Protein AF-W8QUA1-F1 (afdb_monomer)

Nearest PDB structures (foldseek):
  9iwq-assembly1_A  TM=8.055E-01  e=6.361E-01  Salmonella enterica subsp. enterica serovar Typhimurium str. LT2

Sequence (123 aa):
FNGQRILDGSFSGASFQVGANSNQTINFSIGSIKASSIGGIATATGTEVAGAAATDITIAIGGGAATSINSSANFTGALNGQDATSAYAKAAAINDAGIGGLSVTASTSGTQAVGAIGGTAGD

pLDDT: mean 87.18, std 9.14, range [48.78, 97.19]

Foldseek 3Di:
DVPDDQAQQPFAFDWAQDDPDPPNTDTDHHHHPPCVRPPDDDDDDDDDFPDDWDDADWDDDPPDDTQGFHILQVQADDDPQRHRRHQRSVQRRVVVSVPPSDHDDDDDDDDDDDPDPDDDVPD

Mean predicted aligned error: 9.6 Å

Secondary structure (DSSP, 8-state):
-TT---SBS---SEEEE-SSSTT-EEEE---B-SHHHH-------PPP--S----S-EE--TTPPPEEPPPGGG---SSTT-STTSHHHHHHHHHHTT-TT----------PPPPP----TT-

Structure (mmCIF, N/CA/C/O backbone):
data_AF-W8QUA1-F1
#
_entry.id   AF-W8QUA1-F1
#
loop_
_atom_site.group_PDB
_atom_site.id
_atom_site.type_symbol
_atom_site.label_atom_id
_atom_site.label_alt_id
_atom_site.label_comp_id
_atom_site.label_asym_id
_atom_site.label_entity_id
_atom_site.label_seq_id
_atom_site.pdbx_PDB_ins_code
_atom_site.Cartn_x
_atom_site.Cartn_y
_atom_site.Cartn_z
_atom_site.occupancy
_atom_site.B_iso_or_equiv
_atom_site.auth_seq_id
_atom_site.auth_comp_id
_atom_site.auth_asym_id
_atom_site.auth_atom_id
_atom_site.pdbx_PDB_model_num
ATOM 1 N N . PHE A 1 1 ? -10.704 14.465 29.785 1.00 86.81 1 PHE A N 1
ATOM 2 C CA . PHE A 1 1 ? -11.946 14.847 30.479 1.00 86.81 1 PHE A CA 1
ATOM 3 C C . PHE A 1 1 ? -11.794 14.530 31.959 1.00 86.81 1 PHE A C 1
ATOM 5 O O . PHE A 1 1 ? -11.440 13.403 32.261 1.00 86.81 1 PHE A O 1
ATOM 12 N N . ASN A 1 2 ? -11.968 15.505 32.859 1.00 90.44 2 ASN A N 1
ATOM 13 C CA . ASN A 1 2 ? -11.820 15.318 34.314 1.00 90.44 2 ASN A CA 1
ATOM 14 C C . ASN A 1 2 ? -10.543 14.545 34.738 1.00 90.44 2 ASN A C 1
ATOM 16 O O . ASN A 1 2 ? -10.606 13.545 35.442 1.00 90.44 2 ASN A O 1
ATOM 20 N N . GLY A 1 3 ? -9.378 14.938 34.206 1.00 92.81 3 GLY A N 1
ATOM 21 C CA . GLY A 1 3 ? -8.097 14.253 34.455 1.00 92.81 3 GLY A CA 1
ATOM 22 C C . GLY A 1 3 ? -7.857 12.971 33.643 1.00 92.81 3 GLY A C 1
ATOM 23 O O . GLY A 1 3 ? -6.717 12.527 33.525 1.00 92.81 3 GLY A O 1
ATOM 24 N N . GLN A 1 4 ? -8.883 12.411 33.000 1.00 91.12 4 GLN A N 1
ATOM 25 C CA . GLN A 1 4 ? -8.735 11.240 32.142 1.00 91.12 4 GLN A CA 1
ATOM 26 C C . GLN A 1 4 ? -8.279 11.623 30.732 1.00 91.12 4 GLN A C 1
ATOM 28 O O . GLN A 1 4 ? -8.855 12.507 30.083 1.00 91.12 4 GLN A O 1
ATOM 33 N N . ARG A 1 5 ? -7.249 10.936 30.237 1.00 93.31 5 ARG A N 1
ATOM 34 C CA . ARG A 1 5 ? -6.841 10.993 28.831 1.00 93.31 5 ARG A CA 1
ATOM 35 C C . ARG A 1 5 ? -7.817 10.151 28.020 1.00 93.31 5 ARG A C 1
ATOM 37 O O . ARG A 1 5 ? -8.093 9.018 28.390 1.00 93.31 5 ARG A O 1
ATOM 44 N N . ILE A 1 6 ? -8.363 10.729 26.954 1.00 93.81 6 ILE A N 1
ATOM 45 C CA . ILE A 1 6 ? -9.408 10.077 26.145 1.00 93.81 6 ILE A CA 1
ATOM 46 C C . ILE A 1 6 ? -8.983 9.824 24.698 1.00 93.81 6 ILE A C 1
ATOM 48 O O . ILE A 1 6 ? -9.657 9.112 23.980 1.00 93.81 6 ILE A O 1
ATOM 52 N N . LEU A 1 7 ? -7.865 10.407 24.270 1.00 94.19 7 LEU A N 1
ATOM 53 C CA . LEU A 1 7 ? -7.419 10.431 22.874 1.00 94.19 7 LEU A CA 1
ATOM 54 C C . LEU A 1 7 ? -6.142 9.607 22.650 1.00 94.19 7 LEU A C 1
ATOM 56 O O . LEU A 1 7 ? -5.633 9.500 21.543 1.00 94.19 7 LEU A O 1
ATOM 60 N N . ASP A 1 8 ? -5.573 9.039 23.706 1.00 92.75 8 ASP A N 1
ATOM 61 C CA . ASP A 1 8 ? -4.277 8.367 23.657 1.00 92.75 8 ASP A CA 1
ATOM 62 C C . ASP A 1 8 ? -4.392 6.840 23.507 1.00 92.75 8 ASP A C 1
ATOM 64 O O . ASP A 1 8 ? -3.387 6.139 23.628 1.00 92.75 8 ASP A O 1
ATOM 68 N N . GLY A 1 9 ? -5.610 6.347 23.262 1.00 92.00 9 GLY A N 1
ATOM 69 C CA . GLY A 1 9 ? -5.957 4.932 23.140 1.00 92.00 9 GLY A CA 1
ATOM 70 C C . GLY A 1 9 ? -6.185 4.217 24.468 1.00 92.00 9 GLY A C 1
ATOM 71 O O . GLY A 1 9 ? -6.626 3.073 24.457 1.00 92.00 9 GLY A O 1
ATOM 72 N N . SER A 1 10 ? -5.926 4.864 25.611 1.00 92.94 10 SER A N 1
ATOM 73 C CA . SER A 1 10 ? -6.174 4.255 26.926 1.00 92.94 10 SER A CA 1
ATOM 74 C C . SER A 1 10 ? -7.652 4.262 27.331 1.00 92.94 10 SER A C 1
ATOM 76 O O . SER A 1 10 ? -8.042 3.566 28.267 1.00 92.94 10 SER A O 1
ATOM 78 N N . PHE A 1 11 ? -8.493 5.018 26.622 1.00 94.12 11 PHE A N 1
ATOM 79 C CA . PHE A 1 11 ? -9.923 5.112 26.890 1.00 94.12 11 PHE A CA 1
ATOM 80 C C . PHE A 1 11 ? -10.707 4.099 26.053 1.00 94.12 11 PHE A C 1
ATOM 82 O O . PHE A 1 11 ? -11.283 4.422 25.015 1.00 94.12 11 PHE A O 1
ATOM 89 N N . SER A 1 12 ? -10.697 2.851 26.515 1.00 92.62 12 SER A N 1
ATOM 90 C CA . SER A 1 12 ? -11.348 1.716 25.862 1.00 92.62 12 SER A CA 1
ATOM 91 C C . SER A 1 12 ? -12.284 1.000 26.833 1.00 92.62 12 SER A C 1
ATOM 93 O O . SER A 1 12 ? -11.942 0.811 27.999 1.00 92.62 12 SER A O 1
ATOM 95 N N . GLY A 1 13 ? -13.464 0.602 26.355 1.00 88.75 13 GLY A N 1
ATOM 96 C CA . GLY A 1 13 ? -14.419 -0.208 27.112 1.00 88.75 13 GLY A CA 1
ATOM 97 C C . GLY A 1 13 ? -15.207 0.558 28.175 1.00 88.75 13 GLY A C 1
ATOM 98 O O . GLY A 1 13 ? -15.752 -0.069 29.083 1.00 88.75 13 GLY A O 1
ATOM 99 N N . ALA A 1 14 ? -15.292 1.890 28.084 1.00 92.56 14 ALA A N 1
ATOM 100 C CA . ALA A 1 14 ? -16.141 2.663 28.982 1.00 92.56 14 ALA A CA 1
ATOM 101 C C . ALA A 1 14 ? -17.613 2.298 28.741 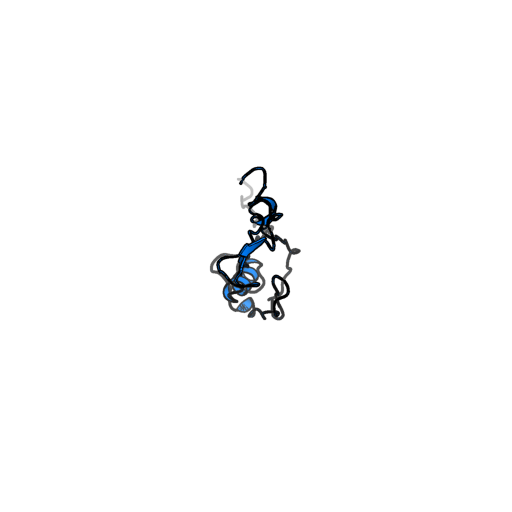1.00 92.56 14 ALA A C 1
ATOM 103 O O . ALA A 1 14 ? -18.054 2.178 27.597 1.00 92.56 14 ALA A O 1
ATOM 104 N N . SER A 1 15 ? -18.370 2.111 29.818 1.00 94.62 15 SER A N 1
ATOM 105 C CA . SER A 1 15 ? -19.794 1.792 29.761 1.00 94.62 15 SER A CA 1
ATOM 106 C C . SER A 1 15 ? -20.578 2.870 30.488 1.00 94.62 15 SER A C 1
ATOM 108 O O . SER A 1 15 ? -20.302 3.172 31.650 1.00 94.62 15 SER A O 1
ATOM 110 N N . PHE A 1 16 ? -21.540 3.466 29.797 1.00 95.06 16 PHE A N 1
ATOM 111 C CA . PHE A 1 16 ? -22.385 4.518 30.340 1.00 95.06 16 PHE A CA 1
ATOM 112 C C . PHE A 1 16 ? -23.798 3.981 30.514 1.00 95.06 16 PHE A C 1
ATOM 114 O O . PHE A 1 16 ? -24.451 3.644 29.531 1.00 95.06 16 PHE A O 1
ATOM 121 N N . GLN A 1 17 ? -24.275 3.896 31.755 1.00 96.31 17 GLN A N 1
ATOM 122 C CA . GLN A 1 17 ? -25.667 3.569 32.059 1.00 96.31 17 GLN A CA 1
ATOM 123 C C . GLN A 1 17 ? -26.565 4.718 31.590 1.00 96.31 17 GLN A C 1
ATOM 125 O O . GLN A 1 17 ? -26.409 5.852 32.035 1.00 96.31 17 GLN A O 1
ATOM 130 N N . VAL A 1 18 ? -27.496 4.417 30.689 1.00 96.94 18 VAL A N 1
ATOM 131 C CA . VAL A 1 18 ? -28.397 5.404 30.071 1.00 96.94 18 VAL A CA 1
ATOM 132 C C . VAL A 1 18 ? -29.873 5.143 30.369 1.00 96.94 18 VAL A C 1
ATOM 134 O O . VAL A 1 18 ? -30.713 5.978 30.050 1.00 96.94 18 VAL A O 1
ATOM 137 N N . GLY A 1 19 ? -30.203 3.996 30.972 1.00 96.50 19 GLY A N 1
ATOM 138 C CA . GLY A 1 19 ? -31.572 3.631 31.338 1.00 96.50 19 GLY A CA 1
ATOM 139 C C . GLY A 1 19 ? -31.782 3.441 3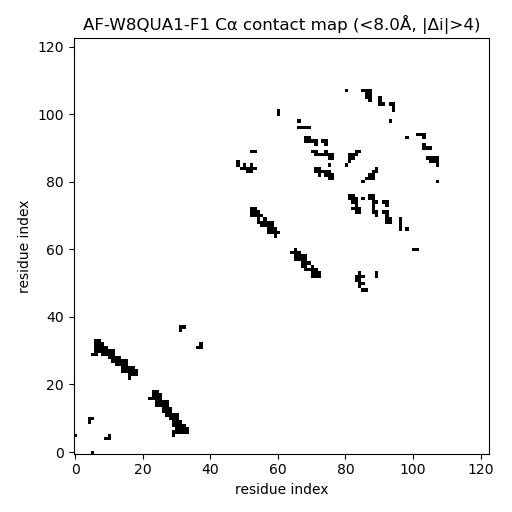2.839 1.00 96.50 19 GLY A C 1
ATOM 140 O O . GLY A 1 19 ? -30.836 3.434 33.627 1.00 96.50 19 GLY A O 1
ATOM 141 N N . ALA A 1 20 ? -33.042 3.265 33.235 1.00 95.81 20 ALA A N 1
ATOM 142 C CA . ALA A 1 20 ? -33.430 3.061 34.631 1.00 95.81 20 ALA A CA 1
ATOM 143 C C . ALA A 1 20 ? -33.163 1.628 35.133 1.00 95.81 20 ALA A C 1
ATOM 145 O O . ALA A 1 20 ? -33.020 1.418 36.334 1.00 95.81 20 ALA A O 1
ATOM 146 N N . ASN A 1 21 ? -33.085 0.646 34.229 1.00 94.94 21 ASN A N 1
ATOM 147 C CA . ASN A 1 21 ? -32.882 -0.760 34.578 1.00 94.94 21 ASN A CA 1
ATOM 148 C C . ASN A 1 21 ? -31.417 -1.178 34.417 1.00 94.94 21 ASN A C 1
ATOM 150 O O . ASN A 1 21 ? -30.720 -0.695 33.524 1.00 94.94 21 ASN A O 1
ATOM 154 N N . SER A 1 22 ? -30.966 -2.130 35.239 1.00 94.31 22 SER A N 1
ATOM 155 C CA . SER A 1 22 ? -29.610 -2.692 35.153 1.00 94.31 22 SER A CA 1
ATOM 156 C C . SER A 1 22 ? -29.279 -3.164 33.728 1.00 94.31 22 SER A C 1
ATOM 158 O O . SER A 1 22 ? -30.124 -3.761 33.060 1.00 94.31 22 SER A O 1
ATOM 160 N N . ASN A 1 23 ? -28.047 -2.900 33.276 1.00 94.19 23 ASN A N 1
ATOM 161 C CA . ASN A 1 23 ? -27.502 -3.256 31.954 1.00 94.19 23 ASN A CA 1
ATOM 162 C C . ASN A 1 23 ? -28.051 -2.468 30.752 1.00 94.19 23 ASN A C 1
ATOM 164 O O . ASN A 1 23 ? -27.738 -2.794 29.609 1.00 94.19 23 ASN A O 1
ATOM 168 N N . GLN A 1 24 ? -28.821 -1.401 30.973 1.00 97.19 24 GLN A N 1
ATOM 169 C CA . GLN A 1 24 ? -29.144 -0.445 29.911 1.00 97.19 24 GLN A CA 1
ATOM 170 C C . GLN A 1 24 ? -27.979 0.530 29.716 1.00 97.19 24 GLN A C 1
ATOM 172 O O . GLN A 1 24 ? -28.020 1.668 30.194 1.00 97.19 24 GLN A O 1
ATOM 177 N N . THR A 1 25 ? -26.929 0.067 29.035 1.00 96.88 25 THR A N 1
ATOM 178 C CA . THR A 1 25 ? -25.680 0.815 28.858 1.00 96.88 25 THR A CA 1
ATOM 179 C C . THR A 1 25 ? -25.310 1.060 27.399 1.00 96.88 25 THR A C 1
ATOM 181 O O . THR A 1 25 ? -25.649 0.271 26.520 1.00 96.88 25 THR A O 1
ATOM 184 N N . ILE A 1 26 ? -24.535 2.117 27.157 1.00 96.38 26 ILE A N 1
ATOM 185 C CA . ILE A 1 26 ? -23.816 2.358 25.904 1.00 96.38 26 ILE A CA 1
ATOM 186 C C . ILE A 1 26 ? -22.331 2.112 26.149 1.00 96.38 26 ILE A C 1
ATOM 188 O O . ILE A 1 26 ? -21.719 2.765 26.998 1.00 96.38 26 ILE A O 1
ATOM 192 N N . ASN A 1 27 ? -21.748 1.194 25.383 1.00 95.06 27 ASN A N 1
ATOM 193 C CA . ASN A 1 27 ? -20.308 0.980 25.360 1.00 95.06 27 ASN A CA 1
ATOM 194 C C . ASN A 1 27 ? -19.650 1.969 24.401 1.00 95.06 27 ASN A C 1
ATOM 196 O O . ASN A 1 27 ? -20.106 2.162 23.275 1.00 95.06 27 ASN A O 1
ATOM 200 N N . PHE A 1 28 ? -18.560 2.577 24.848 1.00 93.62 28 PHE A N 1
ATOM 201 C CA . PHE A 1 28 ? -17.852 3.588 24.092 1.00 93.62 28 PHE A CA 1
ATOM 202 C C . PHE A 1 28 ? -16.343 3.462 24.303 1.00 93.62 28 PHE A C 1
ATOM 204 O O . PHE A 1 28 ? -15.850 3.300 25.421 1.00 93.62 28 PHE A O 1
ATOM 211 N N . SER A 1 29 ? -15.611 3.559 23.201 1.00 94.62 29 SER A N 1
ATOM 212 C CA . SER A 1 29 ? -14.155 3.475 23.157 1.00 94.62 29 SER A CA 1
ATOM 213 C C . SER A 1 29 ? -13.634 4.513 22.175 1.00 94.62 29 SER A C 1
ATOM 215 O O . SER A 1 29 ? -14.256 4.751 21.140 1.00 94.62 29 SER A O 1
ATOM 217 N N . ILE A 1 30 ? -12.471 5.091 22.467 1.00 93.81 30 ILE A N 1
ATOM 218 C CA . ILE A 1 30 ? -11.748 5.964 21.543 1.00 93.81 30 ILE A CA 1
ATOM 219 C C . ILE A 1 30 ? -10.368 5.356 21.289 1.00 93.81 30 ILE A C 1
ATOM 221 O O . ILE A 1 30 ? -9.586 5.130 22.214 1.00 93.81 30 ILE A O 1
ATOM 225 N N . GLY A 1 31 ? -10.066 5.096 20.015 1.00 92.81 31 GLY A N 1
ATOM 226 C CA . GLY A 1 31 ? -8.737 4.664 19.586 1.00 92.81 31 GLY A CA 1
ATOM 227 C C . GLY A 1 31 ? -7.670 5.740 19.812 1.00 92.81 31 GLY A C 1
ATOM 228 O O . GLY A 1 31 ? -7.966 6.919 19.992 1.00 92.81 31 GLY A O 1
ATOM 229 N N . SER A 1 32 ? -6.398 5.346 19.798 1.00 93.25 32 SER A N 1
ATOM 230 C CA . SER A 1 32 ? -5.301 6.315 19.902 1.00 93.25 32 SER A CA 1
ATOM 231 C C . SER A 1 32 ? -5.255 7.216 18.673 1.00 93.25 32 SER A C 1
ATOM 233 O O . SER A 1 32 ? -5.189 6.721 17.551 1.00 93.25 32 SER A O 1
ATOM 235 N N . ILE A 1 33 ? -5.195 8.528 18.898 1.00 91.62 33 ILE A N 1
ATOM 236 C CA . ILE A 1 33 ? -4.911 9.523 17.859 1.00 91.62 33 ILE A CA 1
ATOM 237 C C . ILE A 1 33 ? -3.485 10.081 17.939 1.00 91.62 33 ILE A C 1
ATOM 239 O O . ILE A 1 33 ? -3.185 11.125 17.361 1.00 91.62 33 ILE A O 1
ATOM 243 N N . LYS A 1 34 ? -2.583 9.416 18.675 1.00 90.81 34 LYS A N 1
ATOM 244 C CA . LYS A 1 34 ? -1.156 9.767 18.638 1.00 90.81 34 LYS A CA 1
ATOM 245 C C . LYS A 1 34 ? -0.651 9.653 17.197 1.00 90.81 34 LYS A C 1
ATOM 247 O O . LYS A 1 34 ? -1.040 8.732 16.480 1.00 90.81 34 LYS A O 1
ATOM 252 N N . ALA A 1 35 ? 0.284 10.519 16.808 1.00 86.44 35 ALA A N 1
ATOM 253 C CA . ALA A 1 35 ? 0.885 10.488 15.472 1.00 86.44 35 ALA A CA 1
ATOM 254 C C . ALA A 1 35 ? 1.445 9.098 15.108 1.00 86.44 35 ALA A C 1
ATOM 256 O O . ALA A 1 35 ? 1.228 8.618 14.000 1.00 86.44 35 ALA A O 1
ATOM 257 N N . SER A 1 36 ? 2.066 8.403 16.068 1.00 85.19 36 SER A N 1
ATOM 258 C CA . SER A 1 36 ? 2.587 7.041 15.889 1.00 85.19 36 SER A CA 1
ATOM 259 C C . SER A 1 36 ? 1.515 5.958 15.715 1.00 85.19 36 SER A C 1
ATOM 261 O O . SER A 1 36 ? 1.834 4.869 15.254 1.00 85.19 36 SER A O 1
ATOM 263 N N . SER A 1 37 ? 0.262 6.225 16.096 1.00 82.69 37 SER A N 1
ATOM 264 C CA . SER A 1 37 ? -0.857 5.281 15.979 1.00 82.69 37 SER A CA 1
ATOM 265 C C . SER A 1 37 ? -1.672 5.462 14.697 1.00 82.69 37 SER A C 1
ATOM 267 O O . SER A 1 37 ? -2.355 4.529 14.295 1.00 82.69 37 SER A O 1
ATOM 269 N N . ILE A 1 38 ? -1.611 6.641 14.067 1.00 82.75 38 ILE A N 1
ATOM 270 C CA . ILE A 1 38 ? -2.353 6.954 12.833 1.00 82.75 38 ILE A CA 1
ATOM 271 C C . ILE A 1 38 ? -1.427 6.991 11.605 1.00 82.75 38 ILE A C 1
ATOM 273 O O . ILE A 1 38 ? -1.843 6.639 10.507 1.00 82.75 38 ILE A O 1
ATOM 277 N N . GLY A 1 39 ? -0.173 7.421 11.764 1.00 71.19 39 GLY A N 1
ATOM 278 C CA . GLY A 1 39 ? 0.700 7.837 10.659 1.00 71.19 39 GLY A CA 1
ATOM 279 C C . GLY A 1 39 ? 1.706 6.799 10.161 1.00 71.19 39 GLY A C 1
ATOM 280 O O . GLY A 1 39 ? 2.838 7.167 9.858 1.00 71.19 39 GLY A O 1
ATOM 281 N N . GLY A 1 40 ? 1.348 5.516 10.101 1.00 75.56 40 GLY A N 1
ATOM 282 C CA . GLY A 1 40 ? 2.248 4.471 9.602 1.00 75.56 40 GLY A CA 1
ATOM 283 C C . GLY A 1 40 ? 2.068 4.207 8.108 1.00 75.56 40 GLY A C 1
ATOM 284 O O . GLY A 1 40 ? 1.081 3.590 7.723 1.00 75.56 40 GLY A O 1
ATOM 285 N N . ILE A 1 41 ? 3.033 4.607 7.274 1.00 80.81 41 ILE A N 1
ATOM 286 C CA . ILE A 1 41 ? 3.152 4.094 5.900 1.00 80.81 41 ILE A CA 1
ATOM 287 C C . ILE A 1 41 ? 4.233 3.014 5.915 1.00 80.81 41 ILE A C 1
ATOM 289 O O . ILE A 1 41 ? 5.406 3.304 6.154 1.00 80.81 41 ILE A O 1
ATOM 293 N N . ALA A 1 42 ? 3.842 1.761 5.679 1.00 84.31 42 ALA A N 1
ATOM 294 C CA . ALA A 1 42 ? 4.807 0.698 5.437 1.00 84.31 42 ALA A CA 1
ATOM 295 C C . ALA A 1 42 ? 5.490 0.959 4.088 1.00 84.31 42 ALA A C 1
ATOM 297 O O . ALA A 1 42 ? 4.817 1.137 3.074 1.00 84.31 42 ALA A O 1
ATOM 298 N N . THR A 1 43 ? 6.820 0.999 4.077 1.00 87.94 43 THR A N 1
ATOM 299 C CA . THR A 1 43 ? 7.610 1.181 2.855 1.00 87.94 43 THR A CA 1
ATOM 300 C C . THR A 1 43 ? 8.565 0.009 2.695 1.00 87.94 43 THR A C 1
ATOM 302 O O . THR A 1 43 ? 9.112 -0.501 3.672 1.00 87.94 43 THR A O 1
ATOM 305 N N . ALA A 1 44 ? 8.736 -0.442 1.457 1.00 87.81 44 ALA A N 1
ATOM 306 C CA . ALA A 1 44 ? 9.680 -1.485 1.096 1.00 87.81 44 ALA A CA 1
ATOM 307 C C . ALA A 1 44 ? 10.323 -1.121 -0.242 1.00 87.81 44 ALA A C 1
ATOM 309 O O . ALA A 1 44 ? 9.632 -0.701 -1.169 1.00 87.81 44 ALA A O 1
ATOM 310 N N . THR A 1 45 ? 11.636 -1.311 -0.337 1.00 85.81 45 THR A N 1
ATOM 311 C CA . THR A 1 45 ? 12.396 -1.136 -1.577 1.00 85.81 45 THR A CA 1
ATOM 312 C C . THR A 1 45 ? 12.962 -2.490 -1.970 1.00 85.81 45 THR A C 1
ATOM 314 O O . THR A 1 45 ? 13.675 -3.114 -1.185 1.00 85.81 45 THR A O 1
ATOM 317 N N . GLY A 1 46 ? 12.599 -2.965 -3.161 1.00 80.81 46 GLY A N 1
ATOM 318 C CA . GLY A 1 46 ? 13.108 -4.221 -3.708 1.00 80.81 46 GLY A CA 1
ATOM 319 C C . GLY A 1 46 ? 14.549 -4.105 -4.210 1.00 80.81 46 GLY A C 1
ATOM 320 O O . GLY A 1 46 ? 15.109 -3.014 -4.311 1.00 80.81 46 GLY A O 1
ATOM 321 N N . THR A 1 47 ? 15.142 -5.247 -4.551 1.00 79.50 47 THR A N 1
ATOM 322 C CA . THR A 1 47 ? 16.417 -5.297 -5.275 1.00 79.50 47 THR A CA 1
ATOM 323 C C . THR A 1 47 ? 16.228 -4.894 -6.736 1.00 79.50 47 THR A C 1
ATOM 325 O O . THR A 1 47 ? 15.118 -4.947 -7.270 1.00 79.50 47 THR A O 1
ATOM 328 N N . GLU A 1 48 ? 17.325 -4.535 -7.401 1.00 74.00 48 GLU A N 1
ATOM 329 C CA . GLU A 1 48 ? 17.330 -4.303 -8.844 1.00 74.00 48 GLU A CA 1
ATOM 330 C C . GLU A 1 48 ? 16.799 -5.530 -9.601 1.00 74.00 48 GLU A C 1
ATOM 332 O O . GLU A 1 48 ? 17.085 -6.676 -9.244 1.00 74.00 48 GLU A O 1
ATOM 337 N N . VAL A 1 49 ? 15.995 -5.284 -10.638 1.00 69.94 49 VAL A N 1
ATOM 338 C CA . VAL A 1 49 ? 15.391 -6.342 -11.449 1.00 69.94 49 VAL A CA 1
ATOM 339 C C . VAL A 1 49 ? 16.118 -6.413 -12.784 1.00 69.94 49 VAL A C 1
ATOM 341 O O . VAL A 1 49 ? 16.047 -5.479 -13.576 1.00 69.94 49 VAL A O 1
ATOM 344 N N . ALA A 1 50 ? 16.796 -7.532 -13.043 1.00 64.19 50 ALA A N 1
ATOM 345 C CA . ALA A 1 50 ? 17.531 -7.745 -14.283 1.00 64.19 50 ALA A CA 1
ATOM 346 C C . ALA A 1 50 ? 16.707 -8.566 -15.292 1.00 64.19 50 ALA A C 1
ATOM 348 O O . ALA A 1 50 ? 16.408 -9.737 -15.068 1.00 64.19 50 ALA A O 1
ATOM 349 N N . GLY A 1 51 ? 16.360 -7.942 -16.420 1.00 66.62 51 GLY A N 1
ATOM 350 C CA . GLY A 1 51 ? 16.260 -8.598 -17.732 1.00 66.62 51 GLY A CA 1
ATOM 351 C C . GLY A 1 51 ? 15.118 -9.584 -18.010 1.00 66.62 51 GLY A C 1
ATOM 352 O O . GLY A 1 51 ? 15.137 -10.205 -19.068 1.00 66.62 51 GLY A O 1
ATOM 353 N N . ALA A 1 52 ? 14.119 -9.737 -17.137 1.00 79.81 52 ALA A N 1
ATOM 354 C CA . ALA A 1 52 ? 12.958 -10.596 -17.404 1.00 79.81 52 ALA A CA 1
ATOM 355 C C . ALA A 1 52 ? 11.635 -9.861 -17.179 1.00 79.81 52 ALA A C 1
ATOM 357 O O . ALA A 1 52 ? 11.512 -9.066 -16.244 1.00 79.81 52 ALA A O 1
ATOM 358 N N . ALA A 1 53 ? 10.618 -10.150 -17.997 1.00 80.06 53 ALA A N 1
ATOM 359 C CA . ALA A 1 53 ? 9.251 -9.724 -17.709 1.00 80.06 53 ALA A CA 1
ATOM 360 C C . ALA A 1 53 ? 8.774 -10.384 -16.406 1.00 80.06 53 ALA A C 1
ATOM 362 O O . ALA A 1 53 ? 9.132 -11.517 -16.099 1.00 80.06 53 ALA A O 1
ATOM 363 N N . ALA A 1 54 ? 7.995 -9.660 -15.608 1.00 80.75 54 ALA A N 1
ATOM 364 C CA . ALA A 1 54 ? 7.340 -10.249 -14.451 1.00 80.75 54 ALA A CA 1
ATOM 365 C C . ALA A 1 54 ? 6.096 -11.006 -14.917 1.00 80.75 54 ALA A C 1
ATOM 367 O O . ALA A 1 54 ? 5.247 -10.402 -15.568 1.00 80.75 54 ALA A O 1
ATOM 368 N N . THR A 1 55 ? 5.992 -12.294 -14.599 1.00 81.31 55 THR A N 1
ATOM 369 C CA . THR A 1 55 ? 4.828 -13.135 -14.937 1.00 81.31 55 THR A CA 1
ATOM 370 C C . THR A 1 55 ? 4.136 -13.724 -13.713 1.00 81.31 55 THR A C 1
ATOM 372 O O . THR A 1 55 ? 2.936 -13.949 -13.771 1.00 81.31 55 THR A O 1
ATOM 375 N N . ASP A 1 56 ? 4.857 -13.885 -12.598 1.00 82.00 56 ASP A N 1
ATOM 376 C CA . ASP A 1 56 ? 4.378 -14.600 -11.406 1.00 82.00 56 ASP A CA 1
ATOM 377 C C . ASP A 1 56 ? 4.504 -13.746 -10.133 1.00 82.00 56 ASP A C 1
ATOM 379 O O . ASP A 1 56 ? 4.991 -14.195 -9.095 1.00 82.00 56 ASP A O 1
ATOM 383 N N . ILE A 1 57 ? 4.117 -12.467 -10.209 1.00 86.56 57 ILE A N 1
ATOM 384 C CA . ILE A 1 57 ? 4.083 -11.600 -9.024 1.00 86.56 57 ILE A CA 1
ATOM 385 C C . ILE A 1 57 ? 2.739 -11.777 -8.315 1.00 86.56 57 ILE A C 1
ATOM 387 O O . ILE A 1 57 ? 1.679 -11.594 -8.911 1.00 86.56 57 ILE A O 1
AT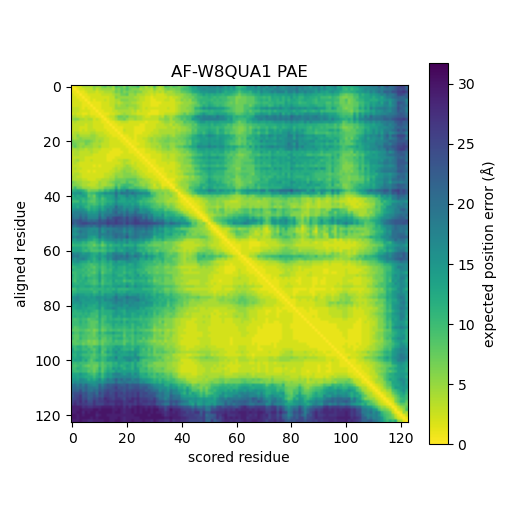OM 391 N N . THR A 1 58 ? 2.793 -12.044 -7.010 1.00 90.81 58 THR A N 1
ATOM 392 C CA . THR A 1 58 ? 1.631 -11.993 -6.115 1.00 90.81 58 THR A CA 1
ATOM 393 C C . THR A 1 58 ? 1.915 -11.077 -4.933 1.00 90.81 58 THR A C 1
ATOM 395 O O . THR A 1 58 ? 2.989 -11.169 -4.338 1.00 90.81 58 THR A O 1
ATOM 398 N N . ILE A 1 59 ? 0.961 -10.224 -4.559 1.00 90.94 59 ILE A N 1
ATOM 399 C CA . ILE A 1 59 ? 1.124 -9.259 -3.461 1.00 90.94 59 ILE A CA 1
ATOM 400 C C . ILE A 1 59 ? -0.033 -9.384 -2.471 1.00 90.94 59 ILE A C 1
ATOM 402 O O . ILE A 1 59 ? -1.194 -9.394 -2.867 1.00 90.94 59 ILE A O 1
ATOM 406 N N . ALA A 1 60 ? 0.284 -9.433 -1.177 1.00 90.19 60 ALA A N 1
ATOM 407 C CA . ALA A 1 60 ? -0.679 -9.384 -0.080 1.00 90.19 60 ALA A CA 1
ATOM 408 C C . ALA A 1 60 ? -0.352 -8.206 0.851 1.00 90.19 60 ALA A C 1
ATOM 410 O O . ALA A 1 60 ? 0.809 -8.005 1.211 1.00 90.19 60 ALA A O 1
ATOM 411 N N . ILE A 1 61 ? -1.369 -7.445 1.265 1.00 87.62 61 ILE A N 1
ATOM 412 C CA . ILE A 1 61 ? -1.225 -6.289 2.165 1.00 87.62 61 ILE A CA 1
ATOM 413 C C . ILE A 1 61 ? -1.945 -6.576 3.482 1.00 87.62 61 ILE A C 1
ATOM 415 O O . ILE A 1 61 ? -3.081 -7.046 3.481 1.00 87.62 61 ILE A O 1
ATOM 419 N N . GLY A 1 62 ? -1.288 -6.302 4.615 1.00 81.38 62 GLY A N 1
ATOM 420 C CA . GLY A 1 62 ? -1.913 -6.342 5.946 1.00 81.38 62 GLY A CA 1
ATOM 421 C C . GLY A 1 62 ? -2.497 -7.699 6.367 1.00 81.38 62 GLY A C 1
ATOM 422 O O . GLY A 1 62 ? -3.376 -7.731 7.221 1.00 81.38 62 GLY A O 1
ATOM 423 N N . GLY A 1 63 ? -2.044 -8.807 5.765 1.00 81.50 63 GLY A N 1
ATOM 424 C CA . GLY A 1 63 ? -2.588 -10.154 5.998 1.00 81.50 63 GLY A CA 1
ATOM 425 C C . GLY A 1 63 ? -3.809 -10.519 5.142 1.00 81.50 63 GLY A C 1
ATOM 426 O O . GLY A 1 63 ? -4.406 -11.569 5.364 1.00 81.50 63 GLY A O 1
ATOM 427 N N . GLY A 1 64 ? -4.187 -9.677 4.174 1.00 84.44 64 GLY A N 1
ATOM 428 C CA . GLY A 1 64 ? -5.225 -9.985 3.189 1.00 84.44 64 GLY A CA 1
ATOM 429 C C . GLY A 1 64 ? -4.820 -11.080 2.193 1.00 84.44 64 GLY A C 1
ATOM 430 O O . GLY A 1 64 ? -3.676 -11.536 2.166 1.00 84.44 64 GLY A O 1
ATOM 431 N N . ALA A 1 65 ? -5.769 -11.492 1.350 1.00 90.25 65 ALA A N 1
ATOM 432 C CA . ALA A 1 65 ? -5.506 -12.451 0.279 1.00 90.25 65 ALA A CA 1
ATOM 433 C C . ALA A 1 65 ? -4.488 -11.897 -0.733 1.00 90.25 65 ALA A C 1
ATOM 435 O O . ALA A 1 65 ? -4.477 -10.701 -1.034 1.00 90.25 65 ALA A O 1
ATOM 436 N N . ALA A 1 66 ? -3.646 -12.779 -1.273 1.00 93.44 66 ALA A N 1
ATOM 437 C CA . ALA A 1 66 ? -2.698 -12.401 -2.309 1.00 93.44 66 ALA A CA 1
ATOM 438 C C . ALA A 1 66 ? -3.430 -12.077 -3.621 1.00 93.44 66 ALA A C 1
ATOM 440 O O . ALA A 1 66 ? -4.283 -12.839 -4.074 1.00 93.44 66 ALA A O 1
ATOM 441 N N . THR A 1 67 ? -3.072 -10.953 -4.236 1.00 94.19 67 THR A N 1
ATOM 442 C CA . THR A 1 67 ? -3.544 -10.531 -5.558 1.00 94.19 67 THR A CA 1
ATOM 443 C C . THR A 1 67 ? -2.485 -10.877 -6.594 1.00 94.19 67 THR A C 1
ATOM 445 O O . THR A 1 67 ? -1.315 -10.532 -6.415 1.00 94.19 67 THR A O 1
ATOM 448 N N . SER A 1 68 ? -2.889 -11.569 -7.659 1.00 93.88 68 SER A N 1
ATOM 449 C CA . SER A 1 68 ? -2.014 -11.845 -8.801 1.00 93.88 68 SER A CA 1
ATOM 450 C C . SER A 1 68 ? -1.858 -10.592 -9.649 1.00 93.88 68 SER A C 1
ATOM 452 O O . SER A 1 68 ? -2.838 -9.904 -9.926 1.00 93.88 68 SER A O 1
ATOM 454 N N . ILE A 1 69 ? -0.635 -10.318 -10.085 1.00 93.94 69 ILE A N 1
ATOM 455 C CA . ILE A 1 69 ? -0.325 -9.189 -10.958 1.00 93.94 69 ILE A CA 1
ATOM 456 C C . ILE A 1 69 ? -0.233 -9.688 -12.398 1.00 93.94 69 ILE A C 1
ATOM 458 O O . ILE A 1 69 ? 0.356 -10.736 -12.664 1.00 93.94 69 ILE A O 1
ATOM 462 N N . ASN A 1 70 ? -0.811 -8.930 -13.328 1.00 92.62 70 ASN A N 1
ATOM 463 C CA . ASN A 1 70 ? -0.691 -9.208 -14.755 1.00 92.62 70 ASN A CA 1
ATOM 464 C C . ASN A 1 70 ? 0.767 -9.108 -15.219 1.00 92.62 70 ASN A C 1
ATOM 466 O O . ASN A 1 70 ? 1.599 -8.444 -14.597 1.00 92.62 70 ASN A O 1
ATOM 470 N N . SER A 1 71 ? 1.079 -9.738 -16.354 1.00 94.00 71 SER A N 1
ATOM 471 C CA . SER A 1 71 ? 2.440 -9.667 -16.878 1.00 94.00 71 SER A CA 1
ATOM 472 C C . SER A 1 71 ? 2.855 -8.228 -17.186 1.00 94.00 71 SER A C 1
ATOM 474 O O . SER A 1 71 ? 2.120 -7.501 -17.857 1.00 94.00 71 SER A O 1
ATOM 476 N N . SER A 1 72 ? 4.075 -7.846 -16.788 1.00 93.50 72 SER A N 1
ATOM 477 C CA . SER A 1 72 ? 4.640 -6.526 -17.109 1.00 93.50 72 SER A CA 1
ATOM 478 C C . SER A 1 72 ? 4.831 -6.298 -18.612 1.00 93.50 72 SER A C 1
ATOM 480 O O . SER A 1 72 ? 4.976 -5.159 -19.043 1.00 93.50 72 SER A O 1
ATOM 482 N N . ALA A 1 73 ? 4.776 -7.351 -19.434 1.00 93.94 73 ALA A N 1
ATOM 483 C CA . ALA A 1 73 ? 4.863 -7.230 -20.886 1.00 93.94 73 ALA A CA 1
ATOM 484 C C . ALA A 1 73 ? 3.750 -6.367 -21.503 1.00 93.94 73 ALA A C 1
ATOM 486 O O . ALA A 1 73 ? 3.961 -5.774 -22.555 1.00 93.94 73 ALA A O 1
ATOM 487 N N . ASN A 1 74 ? 2.604 -6.244 -20.828 1.00 93.81 74 ASN A N 1
ATOM 488 C CA . ASN A 1 74 ? 1.479 -5.429 -21.291 1.00 93.81 74 ASN A CA 1
ATOM 489 C C . ASN A 1 74 ? 1.578 -3.951 -20.872 1.00 93.81 74 ASN A C 1
ATOM 491 O O . ASN A 1 74 ? 0.694 -3.166 -21.200 1.00 93.81 74 ASN A O 1
ATOM 495 N N . PHE A 1 75 ? 2.634 -3.571 -20.145 1.00 94.25 75 PHE A N 1
ATOM 496 C CA . PHE A 1 75 ? 2.766 -2.262 -19.497 1.00 94.25 75 PHE A CA 1
ATOM 497 C C . PHE A 1 75 ? 4.023 -1.502 -19.942 1.00 94.25 75 PHE A C 1
ATOM 499 O O . PHE A 1 75 ? 4.612 -0.739 -19.177 1.00 94.25 75 PHE A O 1
ATOM 506 N N . THR A 1 76 ? 4.462 -1.713 -21.184 1.00 94.00 76 THR A N 1
ATOM 507 C CA . THR A 1 76 ? 5.577 -0.957 -21.770 1.00 94.00 76 THR A CA 1
ATOM 508 C C . THR A 1 76 ? 5.208 0.510 -21.958 1.00 94.00 76 THR A C 1
ATOM 510 O O . THR A 1 76 ? 4.092 0.821 -22.373 1.00 94.00 76 THR A O 1
ATOM 513 N N . GLY A 1 77 ? 6.154 1.409 -21.714 1.00 91.81 77 GLY A N 1
ATOM 514 C CA . GLY A 1 77 ? 5.976 2.838 -21.938 1.00 91.81 77 GLY A CA 1
ATOM 515 C C . GLY A 1 77 ? 6.652 3.346 -23.211 1.00 91.81 77 GLY A C 1
ATOM 516 O O . GLY A 1 77 ? 7.289 2.600 -23.949 1.00 91.81 77 GLY A O 1
ATOM 517 N N . ALA A 1 78 ? 6.499 4.645 -23.477 1.00 91.06 78 ALA A N 1
ATOM 518 C CA . ALA A 1 78 ? 6.949 5.272 -24.725 1.00 91.06 78 ALA A CA 1
ATOM 519 C C . ALA A 1 78 ? 8.412 5.756 -24.704 1.00 91.06 78 ALA A C 1
ATOM 521 O O . ALA A 1 78 ? 8.966 6.083 -25.752 1.00 91.06 78 ALA A O 1
ATOM 522 N N . LEU A 1 79 ? 9.031 5.859 -23.524 1.00 88.06 79 LEU A N 1
ATOM 523 C CA . LEU A 1 79 ? 10.411 6.330 -23.390 1.00 88.06 79 LEU A CA 1
ATOM 524 C C . LEU A 1 79 ? 11.403 5.173 -23.511 1.00 88.06 79 LEU A C 1
ATOM 526 O O . LEU A 1 79 ? 11.094 4.021 -23.205 1.00 88.06 79 LEU A O 1
ATOM 530 N N . ASN A 1 80 ? 12.633 5.508 -23.900 1.00 84.31 80 ASN A N 1
ATOM 531 C CA . ASN A 1 80 ? 13.724 4.542 -23.913 1.00 84.31 80 ASN A CA 1
ATOM 532 C C . ASN A 1 80 ? 13.927 3.936 -22.510 1.00 84.31 80 ASN A C 1
ATOM 534 O O . ASN A 1 80 ? 13.927 4.662 -21.515 1.00 84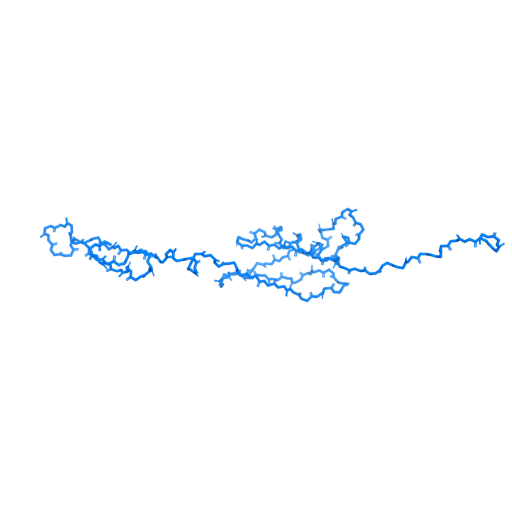.31 80 ASN A O 1
ATOM 538 N N . GLY A 1 81 ? 14.080 2.613 -22.444 1.00 83.88 81 GLY A N 1
ATOM 539 C CA . GLY A 1 81 ? 14.198 1.861 -21.192 1.00 83.88 81 GLY A CA 1
ATOM 540 C C . GLY A 1 81 ? 12.872 1.528 -20.492 1.00 83.88 81 GLY A C 1
ATOM 541 O O . GLY A 1 81 ? 12.908 0.960 -19.406 1.00 83.88 81 GLY A O 1
ATOM 542 N N . GLN A 1 82 ? 11.710 1.841 -21.082 1.00 90.75 82 GLN A N 1
ATOM 543 C CA . GLN A 1 82 ? 10.388 1.423 -20.578 1.00 90.75 82 GLN A CA 1
ATOM 544 C C . GLN A 1 82 ? 9.852 0.179 -21.304 1.00 90.75 82 GLN A C 1
ATOM 546 O O . GLN A 1 82 ? 8.683 0.112 -21.677 1.00 90.75 82 GLN A O 1
ATOM 551 N N . ASP A 1 83 ? 10.707 -0.815 -21.527 1.00 90.88 83 ASP A N 1
ATOM 552 C CA . ASP A 1 83 ? 10.306 -2.087 -22.132 1.00 90.88 83 ASP A CA 1
ATOM 553 C C . ASP A 1 83 ? 9.616 -3.037 -21.129 1.00 90.88 83 ASP A C 1
ATOM 555 O O . ASP A 1 83 ? 9.472 -2.739 -19.942 1.00 90.88 83 ASP A O 1
ATOM 559 N N . ALA A 1 84 ? 9.203 -4.211 -21.614 1.00 91.62 84 ALA A N 1
ATOM 560 C CA . ALA A 1 84 ? 8.476 -5.239 -20.862 1.00 91.62 84 ALA A CA 1
ATOM 561 C C . ALA A 1 84 ? 9.203 -5.744 -19.602 1.00 91.62 84 ALA A C 1
ATOM 563 O O . ALA A 1 84 ? 8.571 -6.261 -18.676 1.00 91.62 84 ALA A O 1
ATOM 564 N N . THR A 1 85 ? 10.529 -5.634 -19.575 1.00 89.44 85 THR A N 1
ATOM 565 C CA . THR A 1 85 ? 11.404 -6.094 -18.491 1.00 89.44 85 THR A CA 1
ATOM 566 C C . THR A 1 85 ? 11.765 -4.981 -17.513 1.00 89.44 85 THR A C 1
ATOM 568 O O . THR A 1 85 ? 12.251 -5.262 -16.416 1.00 89.44 85 THR A O 1
ATOM 571 N N . SER A 1 86 ? 11.480 -3.729 -17.874 1.00 89.25 86 SER A N 1
ATOM 572 C CA . SER A 1 86 ? 11.824 -2.553 -17.084 1.00 89.25 86 SER A CA 1
ATOM 573 C C . SER A 1 86 ? 11.130 -2.516 -15.720 1.00 89.25 86 SER A C 1
ATOM 575 O O . SER A 1 86 ? 10.022 -3.030 -15.523 1.00 89.25 86 SER A O 1
ATOM 577 N N . ALA A 1 87 ? 11.763 -1.831 -14.763 1.00 90.62 87 ALA A N 1
ATOM 578 C CA . ALA A 1 87 ? 11.145 -1.543 -13.471 1.00 90.62 87 ALA A CA 1
ATOM 579 C C . ALA A 1 87 ? 9.867 -0.700 -13.638 1.00 90.62 87 ALA A C 1
ATOM 581 O O . ALA A 1 87 ? 8.906 -0.899 -12.896 1.00 90.62 87 ALA A O 1
ATOM 582 N N . TYR A 1 88 ? 9.830 0.182 -14.646 1.00 92.31 88 TYR A N 1
ATOM 583 C CA . TYR A 1 88 ? 8.639 0.953 -15.007 1.00 92.31 88 TYR A CA 1
ATOM 584 C C . TYR A 1 88 ? 7.443 0.041 -15.296 1.00 92.31 88 TYR A C 1
ATOM 586 O O . TYR A 1 88 ? 6.411 0.162 -14.638 1.00 92.31 88 TYR A O 1
ATOM 594 N N . ALA A 1 89 ? 7.600 -0.909 -16.221 1.00 92.88 89 ALA A N 1
ATOM 595 C CA . ALA A 1 89 ? 6.508 -1.784 -16.635 1.00 92.88 89 ALA A CA 1
ATOM 596 C C . ALA A 1 89 ? 6.012 -2.671 -15.482 1.00 92.88 89 ALA A C 1
ATOM 598 O O . ALA A 1 89 ? 4.818 -2.936 -15.353 1.00 92.88 89 ALA A O 1
ATOM 599 N N . LYS A 1 90 ? 6.915 -3.088 -14.587 1.00 91.62 90 LYS A N 1
ATOM 600 C CA . LYS A 1 90 ? 6.563 -3.847 -13.376 1.00 91.62 90 LYS A CA 1
ATOM 601 C C . LYS A 1 90 ? 5.764 -3.005 -12.382 1.00 91.62 90 LYS A C 1
ATOM 603 O O . LYS A 1 90 ? 4.744 -3.472 -11.887 1.00 91.62 90 LYS A O 1
ATOM 608 N N . ALA A 1 91 ? 6.188 -1.772 -12.103 1.00 93.19 91 ALA A N 1
ATOM 609 C CA . ALA A 1 91 ? 5.446 -0.876 -11.216 1.00 93.19 91 ALA A CA 1
ATOM 610 C C . ALA A 1 91 ? 4.074 -0.506 -11.794 1.00 93.19 91 ALA A C 1
ATOM 612 O O . ALA A 1 91 ? 3.089 -0.482 -11.060 1.00 93.19 91 ALA A O 1
ATOM 613 N N . ALA A 1 92 ? 3.993 -0.277 -13.107 1.00 94.56 92 ALA A N 1
ATOM 614 C CA . ALA A 1 92 ? 2.734 -0.028 -13.799 1.00 94.56 92 ALA A CA 1
ATOM 615 C C . ALA A 1 92 ? 1.775 -1.223 -13.681 1.00 94.56 92 ALA A C 1
ATOM 617 O O . ALA A 1 92 ? 0.630 -1.026 -13.284 1.00 94.56 92 ALA A O 1
ATOM 618 N N . ALA A 1 93 ? 2.255 -2.451 -13.907 1.00 94.81 93 ALA A N 1
ATOM 619 C CA . ALA A 1 93 ? 1.451 -3.661 -13.734 1.00 94.81 93 ALA A CA 1
ATOM 620 C C . ALA A 1 93 ? 0.921 -3.820 -12.298 1.00 94.81 93 ALA A C 1
ATOM 622 O O . ALA A 1 93 ? -0.230 -4.201 -12.094 1.00 94.81 93 ALA A O 1
ATOM 623 N N . ILE A 1 94 ? 1.743 -3.506 -11.288 1.00 94.12 94 ILE A N 1
ATOM 624 C CA . ILE A 1 94 ? 1.325 -3.590 -9.881 1.00 94.12 94 ILE A CA 1
ATOM 625 C C . ILE A 1 94 ? 0.266 -2.533 -9.546 1.00 94.12 94 ILE A C 1
ATOM 627 O O . ILE A 1 94 ? -0.713 -2.846 -8.872 1.00 94.12 94 ILE A O 1
ATOM 631 N N . ASN A 1 95 ? 0.447 -1.295 -10.010 1.00 94.88 95 ASN A N 1
ATOM 632 C CA . ASN A 1 95 ? -0.531 -0.229 -9.788 1.00 94.88 95 ASN A CA 1
ATOM 633 C C . ASN A 1 95 ? -1.860 -0.517 -10.514 1.00 94.88 95 ASN A C 1
ATOM 635 O O . ASN A 1 95 ? -2.923 -0.240 -9.961 1.00 94.88 95 ASN A O 1
ATOM 639 N N . ASP A 1 96 ? -1.812 -1.112 -11.711 1.00 95.56 96 ASP A N 1
ATOM 640 C CA . ASP A 1 96 ? -2.996 -1.521 -12.482 1.00 95.56 96 ASP A CA 1
ATOM 641 C C . ASP A 1 96 ? -3.813 -2.619 -11.786 1.00 95.56 96 ASP A C 1
ATOM 643 O O . ASP A 1 96 ? -5.041 -2.614 -11.849 1.00 95.56 96 ASP A O 1
ATOM 647 N N . ALA A 1 97 ? -3.158 -3.502 -11.023 1.00 93.81 97 ALA A N 1
ATOM 648 C CA . ALA A 1 97 ? -3.837 -4.540 -10.247 1.00 93.81 97 ALA A CA 1
ATOM 649 C C . ALA A 1 97 ? -4.782 -3.992 -9.154 1.00 93.81 97 ALA A C 1
ATOM 651 O O . ALA A 1 97 ? -5.508 -4.767 -8.532 1.00 93.81 97 ALA A O 1
ATOM 652 N N . GLY A 1 98 ? -4.787 -2.675 -8.899 1.00 91.69 98 GLY A N 1
ATOM 653 C CA . GLY A 1 98 ? -5.820 -2.014 -8.095 1.00 91.69 98 GLY A CA 1
ATOM 654 C C . GLY A 1 98 ? -5.801 -2.385 -6.611 1.00 91.69 98 GLY A C 1
ATOM 655 O O . GLY A 1 98 ? -6.837 -2.347 -5.945 1.00 91.69 98 GLY A O 1
ATOM 656 N N . ILE A 1 99 ? -4.636 -2.759 -6.077 1.00 91.44 99 ILE A N 1
ATOM 657 C CA . ILE A 1 99 ? -4.490 -3.176 -4.679 1.00 91.44 99 ILE A CA 1
ATOM 658 C C . ILE A 1 99 ? -4.701 -1.964 -3.759 1.00 91.44 99 ILE A C 1
ATOM 660 O O . ILE A 1 99 ? -3.878 -1.051 -3.694 1.00 91.44 99 ILE A O 1
ATOM 664 N N . GLY A 1 100 ? -5.810 -1.961 -3.015 1.00 89.62 100 GLY A N 1
ATOM 665 C CA . GLY A 1 100 ? -6.155 -0.877 -2.095 1.00 89.62 100 GLY A CA 1
ATOM 666 C C . GLY A 1 100 ? -5.076 -0.634 -1.033 1.00 89.62 100 GLY A C 1
ATOM 667 O O . GLY A 1 100 ? -4.621 -1.562 -0.369 1.00 89.62 100 GLY A O 1
ATOM 668 N N . GLY A 1 101 ? -4.678 0.629 -0.859 1.00 87.81 101 GLY A N 1
ATOM 669 C CA . GLY A 1 101 ? -3.656 1.027 0.116 1.00 87.81 101 GLY A CA 1
ATOM 670 C C . GLY A 1 101 ? -2.208 0.765 -0.318 1.00 87.81 101 GLY A C 1
ATOM 671 O O . GLY A 1 101 ? -1.298 1.069 0.451 1.00 87.81 101 GLY A O 1
AT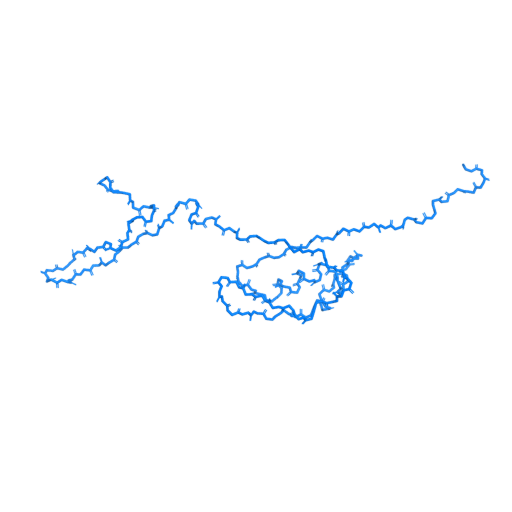OM 672 N N . LEU A 1 102 ? -1.981 0.247 -1.530 1.00 91.25 102 LEU A N 1
ATOM 673 C CA . LEU A 1 102 ? -0.657 0.102 -2.130 1.00 91.25 102 LEU A CA 1
ATOM 674 C C . LEU A 1 102 ? -0.432 1.187 -3.191 1.00 91.25 102 LEU A C 1
ATOM 676 O O . LEU A 1 102 ? -1.302 1.465 -4.010 1.00 91.25 102 LEU A O 1
ATOM 680 N N . SER A 1 103 ? 0.758 1.781 -3.185 1.00 92.12 103 SER A N 1
ATOM 681 C CA . SER A 1 103 ? 1.252 2.644 -4.258 1.00 92.12 103 SER A CA 1
ATOM 682 C C . SER A 1 103 ? 2.693 2.260 -4.557 1.00 92.12 103 SER A C 1
ATOM 684 O O . SER A 1 103 ? 3.486 2.087 -3.628 1.00 92.12 103 SER A O 1
ATOM 686 N N . VAL A 1 104 ? 3.025 2.089 -5.837 1.00 94.00 104 VAL A N 1
ATOM 687 C CA . VAL A 1 104 ? 4.345 1.627 -6.277 1.00 94.00 104 VAL A CA 1
ATOM 688 C C . VAL A 1 104 ? 4.979 2.636 -7.220 1.00 94.00 104 VAL A C 1
ATOM 690 O O . VAL A 1 104 ? 4.363 3.097 -8.180 1.00 94.00 104 VAL A O 1
ATOM 693 N N . THR A 1 105 ? 6.250 2.937 -6.973 1.00 93.50 105 THR A N 1
ATOM 694 C CA . THR A 1 105 ? 7.107 3.691 -7.887 1.00 93.50 105 THR A CA 1
ATOM 695 C C . THR A 1 105 ? 8.279 2.825 -8.332 1.00 93.50 105 THR A C 1
ATOM 697 O O . THR A 1 105 ? 8.654 1.859 -7.666 1.00 93.50 105 THR A O 1
ATOM 700 N N . ALA A 1 106 ? 8.854 3.165 -9.481 1.00 91.12 106 ALA A N 1
ATOM 701 C CA . ALA A 1 106 ? 10.049 2.523 -10.002 1.00 91.12 106 ALA A CA 1
ATOM 702 C C . ALA A 1 106 ? 11.132 3.563 -10.269 1.00 91.12 106 ALA A C 1
ATOM 704 O O . ALA A 1 106 ? 10.850 4.666 -10.733 1.00 91.12 106 ALA A O 1
ATOM 705 N N . SER A 1 107 ? 12.376 3.167 -10.020 1.00 86.69 107 SER A N 1
ATOM 706 C CA . SER A 1 107 ? 13.566 3.876 -10.472 1.00 86.69 107 SER A CA 1
ATOM 707 C C . SER A 1 107 ? 14.345 2.948 -11.393 1.00 86.69 107 SER A C 1
ATOM 709 O O . SER A 1 107 ? 14.459 1.756 -11.119 1.00 86.69 107 SER A O 1
ATOM 711 N N . THR A 1 108 ? 14.837 3.478 -12.507 1.00 78.62 108 THR A N 1
ATOM 712 C CA . THR A 1 108 ? 15.719 2.756 -13.429 1.00 78.62 108 THR A CA 1
ATOM 713 C C . THR A 1 108 ? 16.996 3.566 -13.572 1.00 78.62 108 THR A C 1
ATOM 715 O O . THR A 1 108 ? 16.943 4.747 -13.911 1.00 78.62 108 THR A O 1
ATOM 718 N N . SER A 1 109 ? 18.135 2.935 -13.308 1.00 77.50 109 SER A N 1
ATOM 719 C CA . SER A 1 109 ? 19.463 3.501 -13.534 1.00 77.50 109 SER A CA 1
ATOM 720 C C . SER A 1 109 ? 20.211 2.634 -14.533 1.00 77.50 109 SER A C 1
ATOM 722 O O . SER A 1 109 ? 20.125 1.414 -14.473 1.00 77.50 109 SER A O 1
ATOM 724 N N . GLY A 1 110 ? 20.960 3.251 -15.440 1.00 73.75 110 GLY A N 1
ATOM 725 C CA . GLY A 1 110 ? 21.770 2.532 -16.413 1.00 73.75 110 GLY A CA 1
ATOM 726 C C . GLY A 1 110 ? 22.917 3.394 -16.915 1.00 73.75 110 GLY A C 1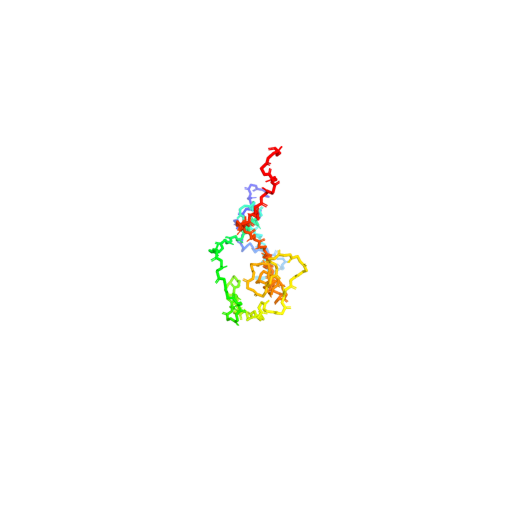
ATOM 727 O O . GLY A 1 110 ? 22.891 4.620 -16.799 1.00 73.75 110 GLY A O 1
ATOM 728 N N . THR A 1 111 ? 23.934 2.747 -17.473 1.00 72.06 111 THR A N 1
ATOM 729 C CA . THR A 1 111 ? 25.026 3.417 -18.179 1.00 72.06 111 THR A CA 1
ATOM 730 C C . THR A 1 111 ? 24.829 3.216 -19.674 1.00 72.06 111 THR A C 1
ATOM 732 O O . THR A 1 111 ? 24.717 2.086 -20.139 1.00 72.06 111 THR A O 1
ATOM 735 N N . GLN A 1 112 ? 24.797 4.312 -20.430 1.00 69.75 112 GLN A N 1
ATOM 736 C CA . GLN A 1 112 ? 24.764 4.266 -21.889 1.00 69.75 112 GLN A CA 1
ATOM 737 C C . GLN A 1 112 ? 26.199 4.318 -22.414 1.00 69.75 112 GLN A C 1
ATOM 739 O O . GLN A 1 112 ? 26.977 5.181 -22.003 1.00 69.75 112 GLN A O 1
ATOM 744 N N . ALA A 1 113 ? 26.550 3.434 -23.346 1.00 76.75 113 ALA A N 1
ATOM 745 C CA . ALA A 1 113 ? 27.768 3.616 -24.124 1.00 76.75 113 ALA A CA 1
ATOM 746 C C . ALA A 1 113 ? 27.576 4.829 -25.047 1.00 76.75 113 ALA A C 1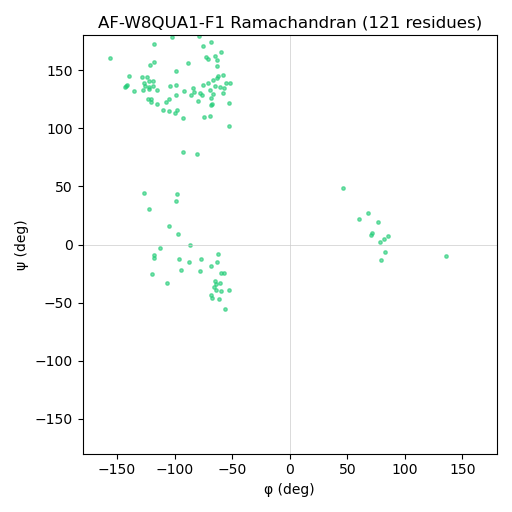
ATOM 748 O O . ALA A 1 113 ? 26.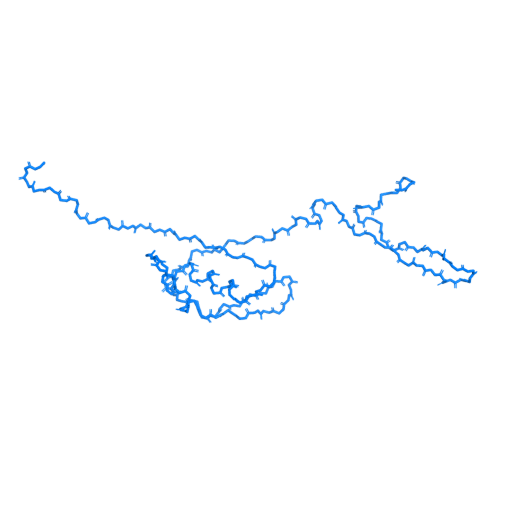665 4.845 -25.876 1.00 76.75 113 ALA A O 1
ATOM 749 N N . VAL A 1 114 ? 28.415 5.855 -24.900 1.00 77.94 114 VAL A N 1
ATOM 750 C CA . VAL A 1 114 ? 28.475 6.950 -25.874 1.00 77.94 114 VAL A CA 1
ATOM 751 C C . VAL A 1 114 ? 29.278 6.441 -27.070 1.00 77.94 114 VAL A C 1
ATOM 753 O O . VAL A 1 114 ? 30.351 5.863 -26.890 1.00 77.94 114 VAL A O 1
ATOM 756 N N . GLY A 1 115 ? 28.752 6.615 -28.285 1.00 81.50 115 GLY A N 1
ATOM 757 C CA . GLY A 1 115 ? 29.513 6.336 -29.505 1.00 81.50 115 GLY A CA 1
ATOM 758 C C . GLY A 1 115 ? 30.777 7.199 -29.578 1.00 81.50 115 GLY A C 1
ATOM 759 O O . GLY A 1 115 ? 30.914 8.171 -28.835 1.00 81.50 115 GLY A O 1
ATOM 760 N N . ALA A 1 116 ? 3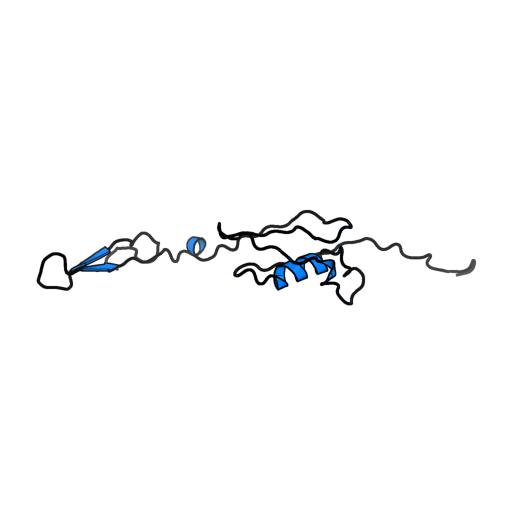1.709 6.860 -30.472 1.00 79.25 116 ALA A N 1
ATOM 761 C CA . ALA A 1 116 ? 32.898 7.683 -30.677 1.00 79.25 116 ALA A CA 1
ATOM 762 C C . ALA A 1 116 ? 32.488 9.143 -30.954 1.00 79.25 116 ALA A C 1
ATOM 764 O O . ALA A 1 116 ? 31.738 9.410 -31.894 1.00 79.25 116 ALA A O 1
ATOM 765 N N . ILE A 1 117 ? 32.963 10.082 -30.131 1.00 78.19 117 ILE A N 1
ATOM 766 C CA . ILE A 1 117 ? 32.845 11.510 -30.429 1.00 78.19 117 ILE A CA 1
ATOM 767 C C . ILE A 1 117 ? 33.878 11.791 -31.518 1.00 78.19 117 ILE A C 1
ATOM 769 O O . ILE A 1 117 ? 35.078 11.657 -31.289 1.00 78.19 117 ILE A O 1
ATOM 773 N N . GLY A 1 118 ? 33.399 12.066 -32.728 1.00 77.25 118 GLY A N 1
ATOM 774 C CA . GLY A 1 118 ? 34.259 12.291 -33.880 1.00 77.25 118 GLY A CA 1
ATOM 775 C C . GLY A 1 118 ? 35.016 13.616 -33.797 1.00 77.25 118 GLY A C 1
ATOM 776 O O . GLY A 1 118 ? 34.438 14.643 -33.454 1.00 77.25 118 GLY A O 1
ATOM 777 N N . GLY A 1 119 ? 36.284 13.551 -34.187 1.00 67.38 119 GLY A N 1
ATOM 778 C CA . GLY A 1 119 ? 37.048 14.583 -34.877 1.00 67.38 119 GLY A CA 1
ATOM 779 C C . GLY A 1 119 ? 37.940 13.835 -35.870 1.00 67.38 119 GLY A C 1
ATOM 780 O O . GLY A 1 119 ? 38.448 12.755 -35.547 1.00 67.38 119 GLY A O 1
ATOM 781 N N . THR A 1 120 ? 38.060 14.311 -37.108 1.00 68.25 120 THR A N 1
ATOM 782 C CA . THR A 1 120 ? 39.053 13.715 -38.025 1.00 68.25 120 THR A CA 1
ATOM 783 C C . THR A 1 120 ? 40.443 14.128 -37.534 1.00 68.25 120 THR A C 1
ATOM 785 O O . THR A 1 120 ? 40.560 15.099 -36.793 1.00 68.25 120 THR A O 1
ATOM 788 N N . ALA A 1 121 ? 41.511 13.415 -37.910 1.00 54.66 121 ALA A N 1
ATOM 789 C CA . ALA A 1 121 ? 42.873 13.880 -37.638 1.00 54.66 121 ALA A CA 1
ATOM 790 C C . ALA A 1 121 ? 43.047 15.320 -38.171 1.00 54.66 121 ALA A C 1
ATOM 792 O O . ALA A 1 121 ? 43.167 15.511 -39.380 1.00 54.66 121 ALA A O 1
ATOM 793 N N . GLY A 1 122 ? 43.000 16.312 -37.274 1.00 65.19 122 GLY A N 1
ATOM 794 C CA . GLY A 1 122 ? 42.995 17.737 -37.616 1.00 65.19 122 GLY A CA 1
ATOM 795 C C . GLY A 1 122 ? 41.996 18.626 -36.857 1.00 65.19 122 GLY A C 1
ATOM 796 O O . GLY A 1 122 ? 42.139 19.840 -36.984 1.00 65.19 122 GLY A O 1
ATOM 797 N N . ASP A 1 123 ? 41.048 18.073 -36.089 1.00 48.78 123 ASP A N 1
ATOM 798 C CA . ASP A 1 123 ? 40.200 18.837 -35.143 1.00 48.78 123 ASP A CA 1
ATOM 799 C C . ASP A 1 123 ? 40.843 19.001 -33.752 1.00 48.78 123 ASP A C 1
ATOM 801 O O . ASP A 1 123 ? 41.551 18.064 -33.304 1.00 48.78 123 ASP A O 1
#

Radius of gyration: 27.26 Å; Cα contacts (8 Å, |Δi|>4): 164; chains: 1; bounding box: 76×33×73 Å

Organism: Legionella pneumophila (NCBI:txid446)

Solvent-accessible surface area (backbone atoms only — not comparable to full-atom values): 7982 Å² total; per-residue (Å²): 95,96,91,43,70,52,51,71,37,77,29,59,77,44,69,44,78,78,53,95,54,91,88,36,57,50,78,47,64,34,68,41,67,43,65,87,67,68,68,76,78,91,80,85,82,81,78,91,75,80,85,48,56,50,66,84,49,68,50,61,62,99,85,48,76,69,44,73,31,60,46,4,61,83,33,50,54,93,54,91,78,20,42,31,37,23,47,53,2,43,24,48,22,51,54,69,58,63,53,83,98,64,85,64,80,60,80,84,86,85,85,80,86,77,72,88,82,85,64,64,100,87,111